Protein AF-A0A8T4XS42-F1 (afdb_monomer)

Sequence (61 aa):
MALDVSKRIMVRSGFHCAMPLHKEVLGERQGSVRASTYLYNTEEEKETFISAVEEVARTFI

Solvent-accessible surface area (backbone atoms only — not comparable to full-atom values): 3870 Å² total; per-residue (Å²): 110,71,48,44,73,75,69,71,43,86,67,48,73,39,45,84,95,38,54,65,54,30,49,75,72,68,64,36,83,78,40,49,78,47,78,83,86,59,95,86,60,53,71,67,57,52,53,53,49,52,53,52,50,54,55,55,59,61,70,78,107

Structure (mmCIF, N/CA/C/O backbone):
data_AF-A0A8T4XS42-F1
#
_entry.id   AF-A0A8T4XS42-F1
#
loop_
_atom_site.group_PDB
_atom_site.id
_atom_site.type_symbol
_atom_site.label_atom_id
_atom_site.label_alt_id
_atom_site.label_comp_id
_atom_site.label_asym_id
_atom_site.label_entity_id
_atom_site.label_seq_id
_atom_site.pdbx_PDB_ins_code
_atom_site.Cartn_x
_atom_site.Cartn_y
_atom_site.Cartn_z
_atom_site.occupancy
_atom_site.B_iso_or_equiv
_atom_site.auth_seq_id
_atom_site.auth_comp_id
_atom_site.auth_asym_id
_atom_site.auth_atom_id
_atom_site.pdbx_PDB_model_num
ATOM 1 N N . MET A 1 1 ? 5.062 9.216 4.235 1.00 60.25 1 MET A N 1
ATOM 2 C CA . MET A 1 1 ? 5.150 10.206 5.322 1.00 60.25 1 MET A CA 1
ATOM 3 C C . MET A 1 1 ? 3.781 10.731 5.736 1.00 60.25 1 MET A C 1
ATOM 5 O O . MET A 1 1 ? 3.570 10.879 6.927 1.00 60.25 1 MET A O 1
ATOM 9 N N . ALA A 1 2 ? 2.823 10.973 4.826 1.00 80.12 2 ALA A N 1
ATOM 10 C CA . ALA A 1 2 ? 1.475 11.386 5.243 1.00 80.12 2 ALA A CA 1
ATOM 11 C C . ALA A 1 2 ? 0.752 10.322 6.103 1.00 80.12 2 ALA A C 1
ATOM 13 O O . ALA A 1 2 ? 0.288 10.640 7.192 1.00 80.12 2 ALA A O 1
ATOM 14 N N . LEU A 1 3 ? 0.698 9.061 5.658 1.00 87.62 3 LEU A N 1
ATOM 15 C CA . LEU A 1 3 ? -0.091 7.998 6.309 1.00 87.62 3 LEU A CA 1
ATOM 16 C C . LEU A 1 3 ? 0.534 7.443 7.604 1.00 87.62 3 LEU A C 1
ATOM 18 O O . LEU A 1 3 ? -0.175 7.166 8.572 1.00 87.62 3 LEU A O 1
ATOM 22 N N . ASP A 1 4 ? 1.859 7.316 7.647 1.00 87.62 4 ASP A N 1
ATOM 23 C CA . ASP A 1 4 ? 2.601 6.805 8.803 1.00 87.62 4 ASP A CA 1
ATOM 24 C C . ASP A 1 4 ? 2.580 7.787 9.981 1.00 87.62 4 ASP A C 1
ATOM 26 O O . ASP A 1 4 ? 2.337 7.374 11.115 1.00 87.62 4 ASP A O 1
ATOM 30 N N . VAL A 1 5 ? 2.753 9.087 9.719 1.00 83.88 5 VAL A N 1
ATOM 31 C CA . VAL A 1 5 ? 2.765 10.117 10.768 1.00 83.88 5 VAL A CA 1
ATOM 32 C C . VAL A 1 5 ? 1.357 10.421 11.286 1.00 83.88 5 VAL A C 1
ATOM 34 O O . VAL A 1 5 ? 1.174 10.567 12.491 1.00 83.88 5 VAL A O 1
ATOM 37 N N . SER A 1 6 ? 0.356 10.510 10.403 1.00 82.44 6 SER A N 1
ATOM 38 C CA . SER A 1 6 ? -0.994 10.952 10.793 1.00 82.44 6 SER A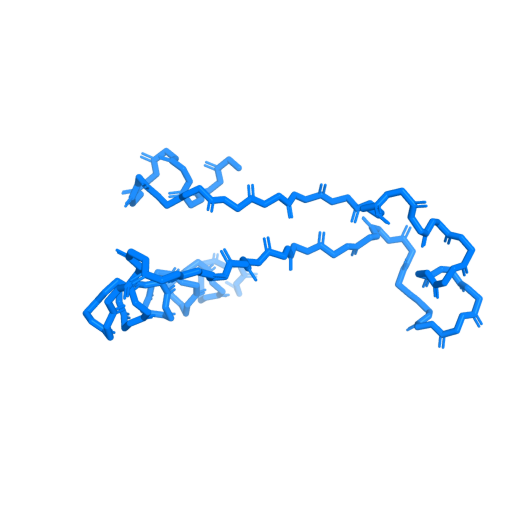 CA 1
ATOM 39 C C . SER A 1 6 ? -1.896 9.833 11.317 1.00 82.44 6 SER A C 1
ATOM 41 O O . SER A 1 6 ? -2.722 10.079 12.195 1.00 82.44 6 SER A O 1
ATOM 43 N N . LYS A 1 7 ? -1.760 8.608 10.792 1.00 85.81 7 LYS A N 1
ATOM 44 C CA . LYS A 1 7 ? -2.700 7.504 11.057 1.00 85.81 7 LYS A CA 1
ATOM 45 C C . LYS A 1 7 ? -2.016 6.197 11.461 1.00 85.81 7 LYS A C 1
ATOM 47 O O . LYS A 1 7 ? -2.701 5.198 11.642 1.00 85.81 7 LYS A O 1
ATOM 52 N N . ARG A 1 8 ? -0.683 6.186 11.624 1.00 91.44 8 ARG A N 1
ATOM 53 C CA . ARG A 1 8 ? 0.119 4.985 11.945 1.00 91.44 8 ARG A CA 1
ATOM 54 C C . ARG A 1 8 ? -0.059 3.838 10.941 1.00 91.44 8 ARG A C 1
ATOM 56 O O . ARG A 1 8 ? 0.072 2.670 11.293 1.00 91.44 8 ARG A O 1
ATOM 63 N N . ILE A 1 9 ? -0.319 4.171 9.680 1.00 94.94 9 ILE A N 1
ATOM 64 C CA . ILE A 1 9 ? -0.468 3.198 8.596 1.00 94.94 9 ILE A CA 1
ATOM 65 C C . ILE A 1 9 ? 0.866 3.068 7.862 1.00 94.94 9 ILE A C 1
ATOM 67 O O . ILE A 1 9 ? 1.387 4.040 7.312 1.00 94.94 9 ILE A O 1
ATOM 71 N N . MET A 1 10 ? 1.395 1.847 7.802 1.00 95.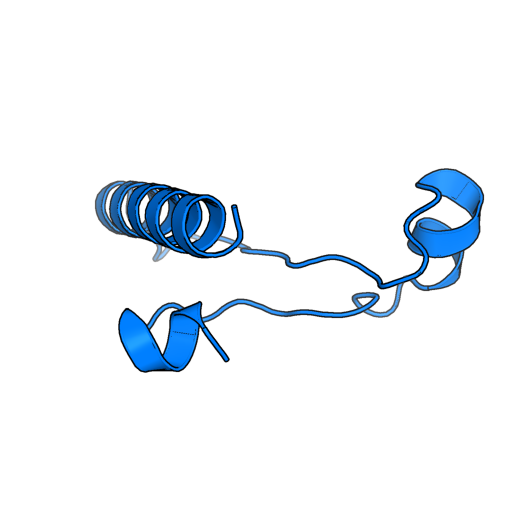38 10 MET A N 1
ATOM 72 C CA . MET A 1 10 ? 2.618 1.547 7.062 1.00 95.38 10 MET A CA 1
ATOM 73 C C . MET A 1 10 ? 2.307 1.089 5.637 1.00 95.38 10 MET A C 1
ATOM 75 O O . MET A 1 10 ? 1.629 0.090 5.414 1.00 95.38 10 MET A O 1
ATOM 79 N N . VAL A 1 11 ? 2.871 1.802 4.667 1.00 95.38 11 VAL A N 1
ATOM 80 C CA . VAL A 1 11 ? 2.847 1.459 3.239 1.00 95.38 11 VAL A CA 1
ATOM 81 C C . VAL A 1 11 ? 4.240 1.635 2.654 1.00 95.38 11 VAL A C 1
ATOM 83 O O . VAL A 1 11 ? 5.109 2.261 3.265 1.00 95.38 11 VAL A O 1
ATOM 86 N N . ARG A 1 12 ? 4.465 1.119 1.444 1.00 95.69 12 ARG A N 1
ATOM 87 C CA . ARG A 1 12 ? 5.727 1.335 0.730 1.00 95.69 12 ARG A CA 1
ATOM 88 C C . ARG A 1 12 ? 5.495 2.210 -0.489 1.00 95.69 12 ARG A C 1
ATOM 90 O O . ARG A 1 12 ? 4.595 1.927 -1.269 1.00 95.69 12 ARG A O 1
ATOM 97 N N . SER A 1 13 ? 6.323 3.234 -0.670 1.00 94.56 13 SER A N 1
ATOM 98 C CA . SER A 1 13 ? 6.368 4.050 -1.886 1.00 94.56 13 SER A CA 1
ATOM 99 C C . SER A 1 13 ? 7.537 3.648 -2.795 1.00 94.56 13 SER A C 1
ATOM 101 O O . SER A 1 13 ? 8.480 2.972 -2.366 1.00 94.56 13 SER A O 1
ATOM 103 N N . GLY A 1 14 ? 7.469 4.063 -4.059 1.00 95.56 14 GLY A N 1
ATOM 104 C CA . GLY A 1 14 ? 8.544 3.947 -5.045 1.00 95.56 14 GLY A CA 1
ATOM 105 C C . GLY A 1 14 ? 8.256 2.914 -6.134 1.00 95.56 14 GLY A C 1
ATOM 106 O O . GLY A 1 14 ? 7.112 2.597 -6.425 1.00 95.56 14 GLY A O 1
ATOM 107 N N . PHE A 1 15 ? 9.310 2.381 -6.756 1.00 97.62 15 PHE A N 1
A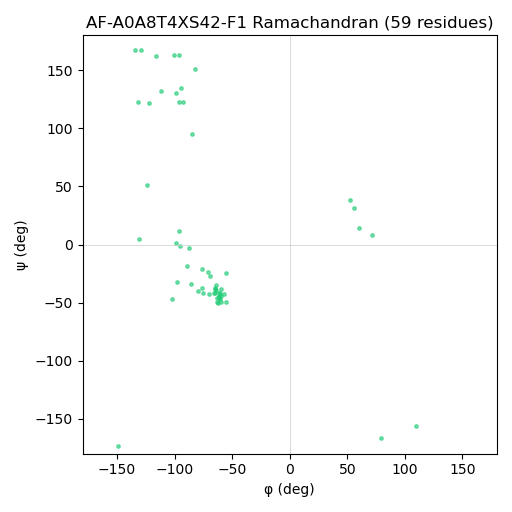TOM 108 C CA . PHE A 1 15 ? 9.188 1.451 -7.891 1.00 97.62 15 PHE A CA 1
ATOM 109 C C . PHE A 1 15 ? 9.053 -0.025 -7.495 1.00 97.62 15 PHE A C 1
ATOM 111 O O . PHE A 1 15 ? 8.963 -0.887 -8.363 1.00 97.62 15 PHE A O 1
ATOM 118 N N . HIS A 1 16 ? 9.126 -0.345 -6.200 1.00 96.88 16 HIS A N 1
ATOM 119 C CA . HIS A 1 16 ? 9.004 -1.715 -5.675 1.00 96.88 16 HIS A CA 1
ATOM 120 C C . HIS A 1 16 ? 9.941 -2.743 -6.344 1.00 96.88 16 HIS A C 1
ATOM 122 O O . HIS A 1 16 ? 9.545 -3.878 -6.589 1.00 96.88 16 HIS A O 1
ATOM 128 N N . CYS A 1 17 ? 11.176 -2.331 -6.658 1.00 97.19 17 CYS A N 1
ATOM 129 C CA . CYS A 1 17 ? 12.163 -3.116 -7.420 1.00 97.19 17 CYS A CA 1
ATOM 130 C C . CYS A 1 17 ? 11.717 -3.518 -8.843 1.00 97.19 17 CYS A C 1
ATOM 132 O O . CYS A 1 17 ? 12.365 -4.340 -9.479 1.00 97.19 17 CYS A O 1
ATOM 134 N N . ALA A 1 18 ? 10.653 -2.908 -9.366 1.00 96.94 18 ALA A N 1
ATOM 135 C CA . ALA A 1 18 ? 10.070 -3.167 -10.679 1.00 96.94 18 ALA A CA 1
ATOM 136 C C . ALA A 1 18 ? 10.013 -1.871 -11.510 1.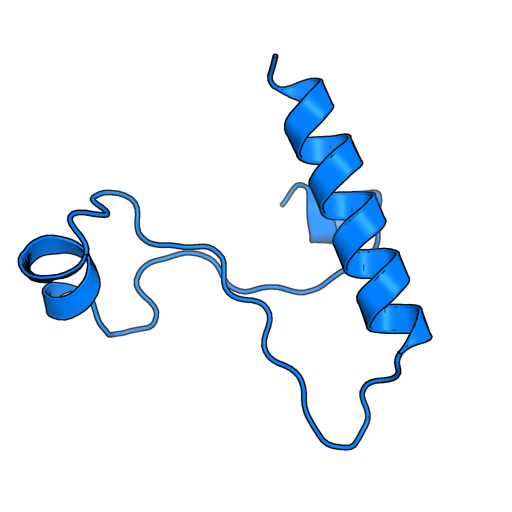00 96.94 18 ALA A C 1
ATOM 138 O O . ALA A 1 18 ? 8.963 -1.475 -12.016 1.00 96.94 18 ALA A O 1
ATOM 139 N N . MET A 1 19 ? 11.145 -1.166 -11.620 1.00 97.25 19 MET A N 1
ATOM 140 C CA . MET A 1 19 ? 11.217 0.120 -12.330 1.00 97.25 19 MET A CA 1
ATOM 141 C C . MET A 1 19 ? 10.832 0.031 -13.819 1.00 97.25 19 MET A C 1
ATOM 143 O O . M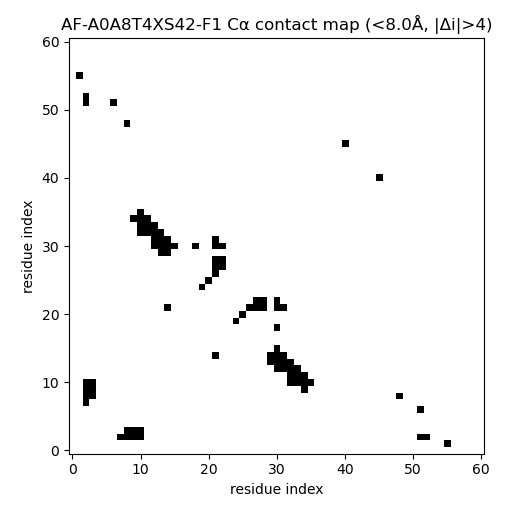ET A 1 19 ? 10.086 0.911 -14.252 1.00 97.25 19 MET A O 1
ATOM 147 N N . PRO A 1 20 ? 11.255 -0.996 -14.591 1.00 97.06 20 PRO A N 1
ATOM 148 C CA . 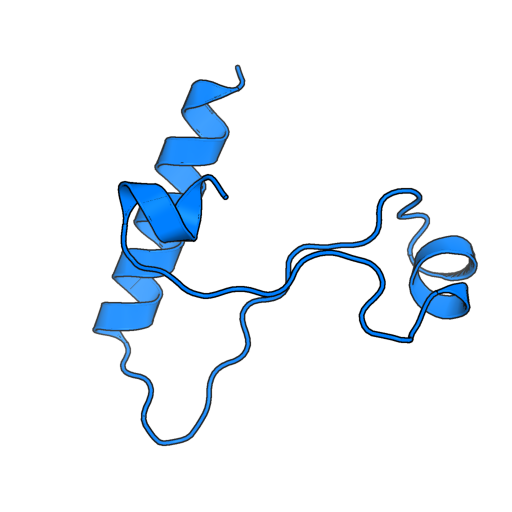PRO A 1 20 ? 10.830 -1.129 -15.986 1.00 97.06 20 PRO A CA 1
ATOM 149 C C . PRO A 1 20 ? 9.309 -1.256 -16.120 1.00 97.06 20 PRO A C 1
ATOM 151 O O . PRO A 1 20 ? 8.703 -0.526 -16.892 1.00 97.06 20 PRO A O 1
ATOM 154 N N . LEU A 1 21 ? 8.668 -2.078 -15.277 1.00 97.25 21 LEU A N 1
ATOM 155 C CA . LEU A 1 21 ? 7.208 -2.232 -15.253 1.00 97.25 21 LEU A CA 1
ATOM 156 C C . LEU A 1 21 ? 6.493 -0.888 -15.053 1.00 97.25 21 LEU A C 1
ATOM 158 O O . LEU A 1 21 ? 5.587 -0.550 -15.812 1.00 97.25 21 LEU A O 1
ATOM 162 N N . HIS A 1 22 ? 6.914 -0.114 -14.048 1.00 97.44 22 HIS A N 1
ATOM 163 C CA . HIS A 1 22 ? 6.295 1.180 -13.759 1.00 97.44 22 HIS A CA 1
ATOM 164 C C . HIS A 1 22 ? 6.426 2.145 -14.939 1.00 97.44 22 HIS A C 1
ATOM 166 O O . HIS A 1 22 ? 5.450 2.788 -15.309 1.00 97.44 22 HIS A O 1
ATOM 172 N N . LYS A 1 23 ? 7.613 2.232 -15.550 1.00 95.88 23 LYS A N 1
ATOM 173 C CA . LYS A 1 23 ? 7.890 3.225 -16.595 1.00 95.88 23 LYS A CA 1
ATOM 174 C C . LYS A 1 23 ? 7.351 2.840 -17.969 1.00 95.88 23 LYS A C 1
ATOM 176 O O . LYS A 1 23 ? 6.878 3.716 -18.683 1.00 95.88 23 LYS A O 1
ATOM 181 N N . GLU A 1 24 ? 7.462 1.572 -18.346 1.00 96.75 24 GLU A N 1
ATOM 182 C CA . GLU A 1 24 ? 7.250 1.123 -19.727 1.00 96.75 24 GLU A CA 1
ATOM 183 C C . GLU A 1 24 ? 5.850 0.554 -19.953 1.00 96.75 24 GLU A C 1
ATOM 185 O O . GLU A 1 24 ? 5.299 0.712 -21.037 1.00 96.75 24 GLU A O 1
ATOM 190 N N . VAL A 1 25 ? 5.260 -0.078 -18.934 1.00 97.00 25 VAL A N 1
ATOM 191 C CA . VAL A 1 25 ? 3.945 -0.729 -19.051 1.00 97.00 25 VAL A CA 1
ATOM 192 C C . VAL A 1 25 ? 2.850 0.124 -18.421 1.00 97.00 25 VAL A C 1
ATOM 194 O O . VAL A 1 25 ? 1.799 0.315 -19.021 1.00 97.00 25 VAL A O 1
ATOM 197 N N . LEU A 1 26 ? 3.092 0.639 -17.211 1.00 95.75 26 LEU A N 1
ATOM 198 C CA . LEU A 1 26 ? 2.088 1.392 -16.450 1.00 95.75 26 LEU A CA 1
ATOM 199 C C . LEU A 1 26 ? 2.103 2.899 -16.750 1.00 95.75 26 LEU A C 1
ATOM 201 O O . LEU A 1 26 ? 1.138 3.587 -16.446 1.00 95.75 26 LEU A O 1
ATOM 205 N N . GLY A 1 27 ? 3.190 3.425 -17.326 1.00 94.56 27 GLY A N 1
ATOM 206 C CA . GLY A 1 27 ? 3.358 4.863 -17.581 1.00 94.56 27 GLY A CA 1
ATOM 207 C C . GLY A 1 27 ? 3.585 5.715 -16.320 1.00 94.56 27 GLY A C 1
ATOM 208 O O . GLY A 1 27 ? 3.646 6.942 -16.400 1.00 94.56 27 G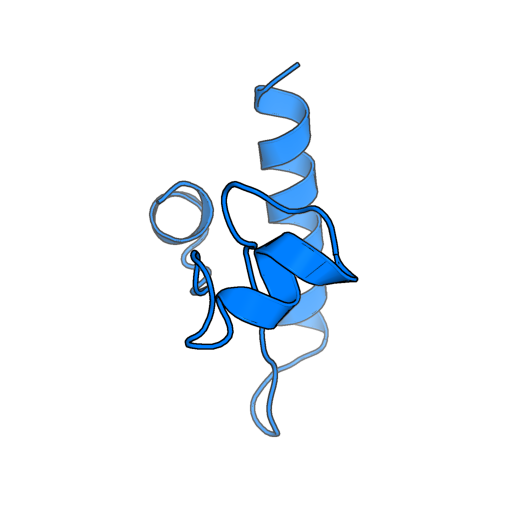LY A O 1
ATOM 209 N N . GLU A 1 28 ? 3.772 5.084 -15.160 1.00 94.25 28 GLU A N 1
ATOM 210 C CA . GLU A 1 28 ? 3.918 5.732 -13.857 1.00 94.25 28 GLU A CA 1
ATOM 211 C C . GLU A 1 28 ? 5.367 6.163 -13.604 1.00 94.25 28 GLU A C 1
ATOM 213 O O . GLU A 1 28 ? 6.225 5.405 -13.136 1.00 94.25 28 GLU A O 1
ATOM 218 N N . ARG A 1 29 ? 5.662 7.430 -13.906 1.00 90.81 29 ARG A N 1
ATOM 219 C CA . ARG A 1 29 ? 7.029 7.979 -13.830 1.00 90.81 29 ARG A CA 1
ATOM 220 C C . ARG A 1 29 ? 7.574 8.121 -12.410 1.00 90.81 29 ARG A C 1
ATOM 222 O O . ARG A 1 29 ? 8.791 8.080 -12.235 1.00 90.81 29 ARG A O 1
ATOM 229 N N . GLN A 1 30 ? 6.699 8.289 -11.421 1.00 93.81 30 GLN A N 1
ATOM 230 C CA . GLN A 1 30 ? 7.077 8.536 -10.022 1.00 93.81 30 GLN A CA 1
ATOM 231 C C . GLN A 1 30 ? 7.027 7.269 -9.150 1.00 93.81 30 GLN A C 1
ATOM 233 O O . GLN A 1 30 ? 7.351 7.319 -7.963 1.00 93.81 30 GLN A O 1
ATOM 238 N N . GLY A 1 31 ? 6.682 6.121 -9.739 1.00 94.69 31 GLY A N 1
ATOM 239 C CA . GLY A 1 31 ? 6.397 4.900 -8.992 1.00 94.69 31 GLY A CA 1
ATOM 240 C C . GLY A 1 31 ? 4.991 4.923 -8.397 1.00 94.69 31 GLY A C 1
ATOM 241 O O . GLY A 1 31 ? 4.173 5.766 -8.752 1.00 94.69 31 GLY A O 1
ATOM 242 N N . SER A 1 32 ? 4.716 4.000 -7.480 1.00 95.31 32 SER A N 1
ATOM 243 C CA . SER A 1 32 ? 3.415 3.901 -6.819 1.00 95.31 32 SER A CA 1
ATOM 244 C C . SER A 1 32 ? 3.546 3.846 -5.301 1.00 95.31 32 SER A C 1
ATOM 246 O O . SER A 1 32 ? 4.632 3.661 -4.742 1.00 95.31 32 SER A O 1
ATOM 248 N N . VAL A 1 33 ? 2.416 4.013 -4.619 1.00 94.69 33 VAL A N 1
ATOM 249 C CA . VAL A 1 33 ? 2.261 3.608 -3.222 1.00 94.69 33 VAL A CA 1
ATOM 250 C C . VAL A 1 33 ? 1.549 2.264 -3.211 1.00 94.69 33 VAL A C 1
ATOM 252 O O . VAL A 1 33 ? 0.516 2.103 -3.855 1.00 94.69 33 VAL A O 1
ATOM 255 N N . ARG A 1 34 ? 2.092 1.300 -2.466 1.00 96.00 34 ARG A N 1
ATOM 256 C CA . ARG A 1 34 ? 1.541 -0.048 -2.344 1.00 96.00 34 ARG A CA 1
ATOM 257 C C . ARG A 1 34 ? 1.252 -0.380 -0.885 1.00 96.00 34 ARG A C 1
ATOM 259 O O . ARG A 1 34 ? 2.169 -0.395 -0.059 1.00 96.00 34 ARG A O 1
ATOM 266 N N . ALA A 1 35 ? -0.007 -0.704 -0.607 1.00 96.00 35 ALA A N 1
ATOM 267 C CA . ALA A 1 35 ? -0.429 -1.420 0.591 1.00 96.00 35 ALA A CA 1
ATOM 268 C C . ALA A 1 35 ? -0.498 -2.920 0.266 1.00 96.00 35 ALA A C 1
ATOM 270 O O . ALA A 1 35 ? -0.979 -3.306 -0.797 1.00 96.00 35 ALA A O 1
ATOM 271 N N . SER A 1 36 ? 0.034 -3.763 1.145 1.00 96.81 36 SER A N 1
ATOM 272 C CA . SER A 1 36 ? 0.069 -5.217 0.964 1.00 96.81 36 SER A CA 1
ATOM 273 C C . SER A 1 36 ? -0.414 -5.886 2.239 1.00 96.81 36 SER A C 1
ATOM 275 O O . SER A 1 36 ? 0.172 -5.643 3.292 1.00 96.81 36 SER A O 1
ATOM 277 N N . THR A 1 37 ? -1.453 -6.709 2.129 1.00 97.25 37 THR A N 1
ATOM 278 C CA . THR A 1 37 ? -2.056 -7.430 3.253 1.00 97.25 37 THR A CA 1
ATOM 279 C C . THR A 1 37 ? -1.511 -8.854 3.375 1.00 97.25 37 THR A C 1
ATOM 281 O O . THR A 1 37 ? -0.904 -9.392 2.444 1.00 97.25 37 THR A O 1
ATOM 284 N N . TYR A 1 38 ? -1.715 -9.469 4.538 1.00 98.19 38 TYR A N 1
ATOM 285 C CA . TYR A 1 38 ? -1.416 -10.869 4.817 1.00 98.19 38 TYR A CA 1
ATOM 286 C C . TYR A 1 38 ? -2.384 -11.444 5.864 1.00 98.19 38 TYR A C 1
ATOM 288 O O . TYR A 1 38 ? -3.330 -10.778 6.269 1.00 98.19 38 TYR A O 1
ATOM 296 N N . LEU A 1 39 ? -2.143 -12.681 6.312 1.00 98.06 39 LEU A N 1
ATOM 297 C CA . LEU A 1 39 ? -3.038 -13.459 7.188 1.00 98.06 39 LEU A CA 1
ATOM 298 C C . LEU A 1 39 ? -3.435 -12.768 8.502 1.00 98.06 39 LEU A C 1
ATOM 300 O O . LEU A 1 39 ? -4.441 -13.128 9.099 1.00 98.06 39 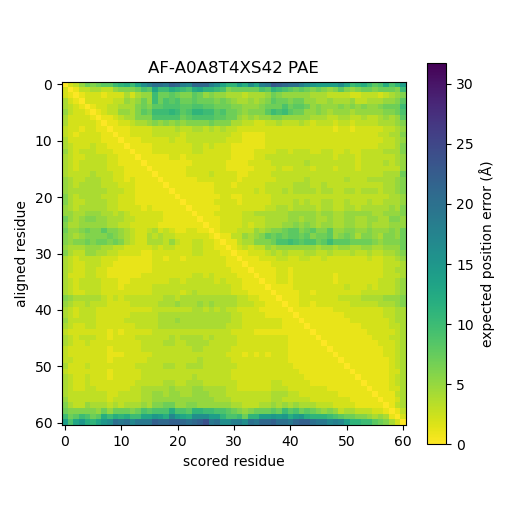LEU A O 1
ATOM 304 N N . TYR A 1 40 ? -2.618 -11.832 8.975 1.00 97.62 40 TYR A N 1
ATOM 305 C CA . TYR A 1 40 ? -2.829 -11.116 10.231 1.00 97.62 40 TYR A CA 1
ATOM 306 C C . TYR A 1 40 ? -3.536 -9.769 10.056 1.00 97.62 40 TYR A C 1
ATOM 308 O O . TYR A 1 40 ? -3.749 -9.083 11.049 1.00 97.62 40 TYR A O 1
ATOM 316 N N . ASN A 1 41 ? -3.860 -9.367 8.825 1.00 98.19 41 ASN A N 1
ATOM 317 C CA . ASN A 1 41 ? -4.608 -8.137 8.602 1.00 98.19 41 ASN A CA 1
ATOM 318 C C . ASN A 1 41 ? -6.107 -8.348 8.786 1.00 98.19 41 ASN A C 1
ATOM 320 O O . ASN A 1 41 ? -6.620 -9.437 8.525 1.00 98.19 41 ASN A O 1
ATOM 324 N N . THR A 1 42 ? -6.804 -7.290 9.198 1.00 98.06 42 THR A N 1
ATOM 325 C CA . THR A 1 42 ? -8.255 -7.329 9.423 1.00 98.06 42 THR A CA 1
ATOM 326 C C . THR A 1 42 ? -9.020 -6.410 8.472 1.00 98.06 42 THR A C 1
ATOM 328 O O . THR A 1 42 ? -8.462 -5.499 7.853 1.00 98.06 42 THR A O 1
ATOM 331 N N . GLU A 1 43 ? -10.327 -6.644 8.348 1.00 97.56 43 GLU A N 1
ATOM 332 C CA . GLU A 1 43 ? -11.213 -5.788 7.554 1.00 97.56 43 GLU A CA 1
ATOM 333 C C . GLU A 1 43 ? -11.292 -4.370 8.140 1.00 97.56 43 GLU A C 1
ATOM 335 O O . GLU A 1 43 ? -11.316 -3.391 7.396 1.00 97.56 43 GLU A O 1
ATOM 340 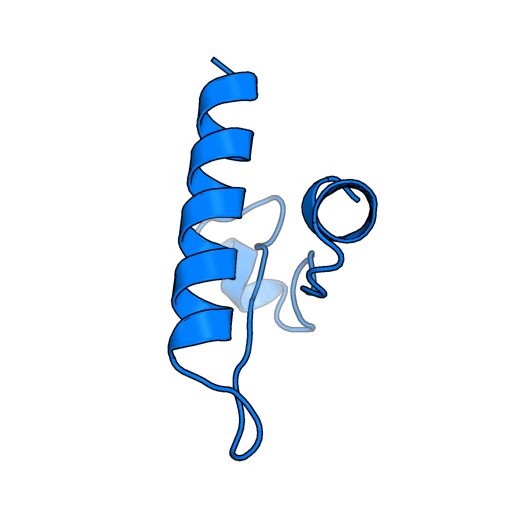N N . GLU A 1 44 ? -11.237 -4.228 9.466 1.00 97.50 44 GLU A N 1
ATOM 341 C CA . GLU A 1 44 ? -11.223 -2.926 10.141 1.00 97.50 44 GLU A CA 1
ATOM 342 C C . GLU A 1 44 ? -9.957 -2.120 9.809 1.00 97.50 44 GLU A C 1
ATOM 344 O O . GLU A 1 44 ? -10.024 -0.901 9.616 1.00 97.50 44 GLU A O 1
ATOM 349 N N . GLU A 1 45 ? -8.798 -2.779 9.689 1.00 96.44 45 GLU A N 1
ATOM 350 C CA . GLU A 1 45 ? -7.559 -2.131 9.239 1.00 96.44 45 GLU A CA 1
ATOM 351 C C . GLU A 1 45 ? -7.673 -1.647 7.789 1.00 96.44 45 GLU A C 1
ATOM 353 O O . GLU A 1 45 ? -7.207 -0.552 7.460 1.00 96.44 45 GLU A O 1
ATOM 358 N N . LYS A 1 46 ? -8.331 -2.428 6.923 1.00 95.69 46 LYS A N 1
ATOM 359 C CA . LYS A 1 46 ? -8.605 -2.052 5.530 1.00 95.69 46 LYS A CA 1
ATOM 360 C C . LYS A 1 46 ? -9.519 -0.823 5.456 1.00 95.69 46 LYS A C 1
ATOM 362 O O . LYS A 1 46 ? -9.201 0.115 4.728 1.00 95.69 46 LYS A O 1
ATOM 367 N N . GLU A 1 47 ? -10.602 -0.777 6.230 1.00 96.88 47 GLU A N 1
ATOM 368 C CA . GLU A 1 47 ? -11.498 0.393 6.282 1.00 96.88 47 GLU A CA 1
ATOM 369 C C . GLU A 1 47 ? -10.793 1.644 6.832 1.00 96.88 47 GLU A C 1
ATOM 371 O O . GLU A 1 47 ? -10.948 2.751 6.304 1.00 96.88 47 GLU A O 1
ATOM 376 N N . THR A 1 48 ? -9.943 1.465 7.849 1.00 94.94 48 THR A N 1
ATOM 377 C CA . THR A 1 48 ? -9.100 2.541 8.394 1.00 94.94 48 THR A CA 1
ATOM 378 C C . THR A 1 48 ? -8.137 3.074 7.330 1.00 94.94 48 THR A C 1
ATOM 380 O O . THR A 1 48 ? -7.963 4.289 7.201 1.00 94.94 48 THR A O 1
ATOM 383 N N . PHE A 1 49 ? -7.539 2.183 6.532 1.00 95.56 49 PHE A N 1
ATOM 384 C CA . PHE A 1 49 ? -6.661 2.556 5.426 1.00 95.56 49 PHE A CA 1
ATOM 385 C C . PHE A 1 49 ? -7.386 3.361 4.345 1.00 95.56 49 PHE A C 1
ATOM 387 O O . PHE A 1 49 ? -6.900 4.427 3.965 1.00 95.56 49 PHE A O 1
ATOM 394 N N . ILE A 1 50 ? -8.545 2.890 3.878 1.00 95.44 50 ILE A N 1
ATOM 395 C CA . ILE A 1 50 ? -9.327 3.567 2.832 1.00 95.44 50 ILE A CA 1
ATOM 396 C C . ILE A 1 50 ? -9.719 4.973 3.293 1.00 95.44 50 ILE A C 1
ATOM 398 O O . ILE A 1 50 ? -9.425 5.949 2.604 1.00 95.44 50 ILE A O 1
ATOM 402 N N . SER A 1 51 ? -10.276 5.086 4.500 1.00 94.50 51 SER A N 1
ATOM 403 C CA . SER A 1 51 ? -10.690 6.372 5.078 1.00 94.50 51 SER A CA 1
ATOM 404 C C . SER A 1 51 ? -9.527 7.366 5.166 1.00 94.50 51 SER A C 1
ATOM 406 O O . SER A 1 51 ? -9.669 8.539 4.821 1.00 94.50 51 SER A O 1
ATOM 408 N N . ALA A 1 52 ? -8.347 6.898 5.587 1.00 93.88 52 ALA A N 1
ATOM 409 C CA . ALA A 1 52 ? -7.147 7.727 5.658 1.00 93.88 52 ALA A CA 1
ATOM 410 C C . ALA A 1 52 ? -6.679 8.208 4.276 1.00 93.88 52 ALA A C 1
ATOM 412 O O . ALA A 1 52 ? -6.283 9.364 4.129 1.00 93.88 52 ALA A O 1
ATOM 413 N N . VAL A 1 53 ? -6.714 7.342 3.261 1.00 93.81 53 VAL A N 1
ATOM 414 C CA . VAL A 1 53 ? -6.331 7.710 1.890 1.00 93.81 53 VAL A CA 1
ATOM 415 C C . VAL A 1 53 ? -7.300 8.736 1.306 1.00 93.81 53 VAL A C 1
ATOM 417 O O . VAL A 1 53 ? -6.846 9.698 0.688 1.00 93.81 53 VAL A O 1
ATOM 420 N N . GLU A 1 54 ? -8.605 8.584 1.534 1.00 93.69 54 GLU A N 1
ATOM 421 C CA . GLU A 1 54 ? -9.608 9.559 1.089 1.00 93.69 54 GLU A CA 1
ATOM 422 C C . GLU A 1 54 ? -9.398 10.941 1.718 1.00 93.69 54 GLU A C 1
ATOM 424 O O . GLU A 1 54 ? -9.455 11.954 1.021 1.00 93.69 54 GLU A O 1
ATOM 429 N N . GLU A 1 55 ? -9.127 10.995 3.023 1.00 91.62 55 GLU A N 1
ATOM 430 C CA . GLU A 1 55 ? -8.841 12.242 3.743 1.00 91.62 55 GLU A CA 1
ATOM 431 C C . GLU A 1 55 ? -7.600 12.945 3.174 1.00 91.62 55 GLU A C 1
ATOM 433 O O . GLU A 1 55 ? -7.624 14.143 2.876 1.00 91.62 55 GLU A O 1
ATOM 438 N N . VAL A 1 56 ? -6.526 12.182 2.956 1.00 90.00 56 VAL A N 1
ATOM 439 C CA . VAL A 1 56 ? -5.291 12.693 2.354 1.00 90.00 56 VAL A CA 1
ATOM 440 C C . VAL A 1 56 ? -5.559 13.208 0.940 1.00 90.00 56 VAL A C 1
ATOM 442 O O . VAL A 1 56 ? -5.150 14.321 0.620 1.00 90.00 56 VAL A O 1
ATOM 445 N N . ALA A 1 57 ? -6.286 12.457 0.110 1.00 90.12 57 ALA A N 1
ATOM 446 C CA . ALA A 1 57 ? -6.606 12.855 -1.260 1.00 90.12 57 ALA A CA 1
ATOM 447 C C . ALA A 1 57 ? -7.392 14.176 -1.325 1.00 90.12 57 ALA A C 1
ATOM 449 O O . ALA A 1 57 ? -7.119 15.003 -2.191 1.00 90.12 57 ALA A O 1
ATOM 450 N N . ARG A 1 58 ? -8.316 14.412 -0.385 1.00 90.75 58 ARG A N 1
ATOM 451 C CA . ARG A 1 58 ? -9.084 15.669 -0.303 1.00 90.75 58 ARG A CA 1
ATOM 452 C C . ARG A 1 58 ? -8.251 16.871 0.141 1.00 90.75 58 ARG A C 1
ATOM 454 O O . ARG A 1 58 ? -8.627 17.994 -0.162 1.00 90.75 58 ARG A O 1
ATOM 461 N N . THR A 1 59 ? -7.145 16.651 0.851 1.00 84.50 59 THR A N 1
ATOM 462 C CA . THR A 1 59 ? -6.279 17.733 1.360 1.00 84.50 59 THR A CA 1
ATOM 463 C C . THR A 1 59 ? -5.405 18.349 0.260 1.00 84.50 59 THR A C 1
ATOM 465 O O . THR A 1 59 ? -4.933 19.472 0.404 1.00 84.50 59 THR A O 1
ATOM 468 N N . PHE A 1 60 ? -5.178 17.624 -0.839 1.00 71.00 60 PHE A N 1
ATOM 469 C CA . PHE A 1 60 ? -4.345 18.063 -1.965 1.00 71.00 60 PHE A CA 1
ATOM 470 C C . PHE A 1 60 ? -5.140 18.685 -3.130 1.00 71.00 60 PHE A C 1
ATOM 472 O O . PHE A 1 60 ? -4.569 18.877 -4.205 1.00 71.00 60 PHE A O 1
ATOM 479 N N . ILE A 1 61 ? -6.431 18.978 -2.925 1.00 53.75 61 ILE A N 1
ATOM 480 C CA . ILE A 1 61 ? -7.292 19.718 -3.866 1.00 53.75 61 ILE A CA 1
ATOM 481 C C . ILE A 1 61 ? -7.219 21.215 -3.562 1.00 53.75 61 ILE A C 1
ATOM 483 O O . ILE A 1 61 ? -7.291 21.572 -2.365 1.00 53.75 61 ILE A O 1
#

pLDDT: mean 92.55, std 8.26, range [53.75, 98.19]

Mean predicted aligned error: 3.54 Å

Radius of gyration: 13.35 Å; Cα contacts (8 Å, |Δi|>4): 45; chains: 1; bounding box: 24×33×32 Å

Secondary structure (DSSP, 8-state):
-HHHHHH----EEE-TT-HHIIIIIS--TT-EEE----TT--HHHHHHHHHHHHHHHHHT-

Foldseek 3Di:
DQCCVPPVDDWDFAQPVPVCCCVPPVVNPGGDIDDDDDPPDDPVVVVSVVVSVVVVVVVVD